Protein AF-A0A2M8B3V9-F1 (afdb_monomer_lite)

Radius of gyration: 17.98 Å; chains: 1; bounding box: 29×42×51 Å

Sequence (95 aa):
MSRRGPNNGGEKRDRILRAAVKIFSRKGFFGSKVSEIARAASVADGTIYLYFKNKDDLLISLFEEKMGEVVADVRRRVAVGGNALEKLRIFIENH

Secondary structure (DSSP, 8-state):
-----SSHHHHHHHHHHHHHHHHHHHHTTTT--HHHHHHHTTS-HHHHTTT-SSHHHHHHHHHHHHHHHHHHHHHHHHHH-SSHHHHHHHHHTT-

Structure (mmCIF, N/CA/C/O backbone):
data_AF-A0A2M8B3V9-F1
#
_entry.id   AF-A0A2M8B3V9-F1
#
loop_
_atom_site.group_PDB
_atom_site.id
_atom_site.type_symbol
_atom_site.label_atom_id
_atom_site.label_alt_id
_atom_site.label_comp_id
_atom_site.label_asym_id
_atom_site.label_entity_id
_atom_site.label_seq_id
_atom_site.pdbx_PDB_ins_code
_atom_site.Cartn_x
_atom_site.Cartn_y
_atom_site.Cartn_z
_atom_site.occupancy
_atom_site.B_iso_or_equiv
_atom_site.auth_seq_id
_atom_site.auth_comp_id
_atom_site.auth_asym_id
_atom_site.auth_atom_id
_atom_site.pdbx_PDB_model_num
ATOM 1 N N . MET A 1 1 ? 7.103 -30.394 22.170 1.00 40.31 1 MET A N 1
ATOM 2 C CA . MET A 1 1 ? 6.442 -30.185 20.861 1.00 40.31 1 MET A CA 1
ATOM 3 C C . MET A 1 1 ? 5.257 -29.246 21.059 1.00 40.31 1 MET A C 1
ATOM 5 O O . MET A 1 1 ? 4.281 -29.661 21.661 1.00 40.31 1 MET A O 1
ATOM 9 N N . SER A 1 2 ? 5.332 -27.995 20.597 1.00 37.78 2 SER A N 1
ATOM 10 C CA . SER A 1 2 ? 4.146 -27.150 20.390 1.00 37.78 2 SER A CA 1
ATOM 11 C C . SER A 1 2 ? 4.247 -26.547 18.995 1.00 37.78 2 SER A C 1
ATOM 13 O O . SER A 1 2 ? 5.272 -25.979 18.616 1.00 37.78 2 SER A O 1
ATOM 15 N N . ARG A 1 3 ? 3.222 -26.831 18.196 1.00 43.59 3 ARG A N 1
ATOM 16 C CA . ARG A 1 3 ? 3.159 -26.642 16.749 1.00 43.59 3 ARG A CA 1
ATOM 17 C C . ARG A 1 3 ? 3.075 -25.147 16.431 1.00 43.59 3 ARG A C 1
ATOM 19 O O . ARG A 1 3 ? 2.060 -24.517 16.709 1.00 43.59 3 ARG A O 1
ATOM 26 N N . ARG A 1 4 ? 4.118 -24.592 15.806 1.00 44.97 4 ARG A N 1
ATOM 27 C CA . ARG A 1 4 ? 4.031 -23.332 15.052 1.00 44.97 4 ARG A CA 1
ATOM 28 C C . ARG A 1 4 ? 2.987 -23.566 13.952 1.00 44.97 4 ARG A C 1
ATOM 30 O O . ARG A 1 4 ? 3.230 -24.360 13.048 1.00 44.97 4 ARG A O 1
ATOM 37 N N . GLY A 1 5 ? 1.799 -22.980 14.098 1.00 50.09 5 GLY A N 1
ATOM 38 C CA . GLY A 1 5 ? 0.763 -23.023 13.064 1.00 50.09 5 GLY A CA 1
ATOM 39 C C . GLY A 1 5 ? 1.276 -22.422 11.746 1.00 50.09 5 GLY A C 1
ATOM 40 O O . GLY A 1 5 ? 2.248 -21.660 11.777 1.00 50.09 5 GLY A O 1
ATOM 41 N N . PRO A 1 6 ? 0.656 -22.761 10.600 1.00 50.69 6 PRO A N 1
ATOM 42 C CA . PRO A 1 6 ? 1.063 -22.261 9.286 1.00 50.69 6 PRO A CA 1
ATOM 43 C C . PRO A 1 6 ? 1.048 -20.727 9.281 1.00 50.69 6 PRO A C 1
ATOM 45 O O . PRO A 1 6 ? 0.393 -20.132 10.130 1.00 50.69 6 PRO A O 1
ATOM 48 N N . ASN A 1 7 ? 1.808 -20.119 8.367 1.00 58.91 7 ASN A N 1
ATOM 49 C CA . ASN A 1 7 ? 2.183 -18.703 8.204 1.00 58.91 7 ASN A CA 1
ATOM 50 C C . ASN A 1 7 ? 1.064 -17.629 8.381 1.00 58.91 7 ASN A C 1
ATOM 52 O O . ASN A 1 7 ? 0.829 -16.788 7.518 1.00 58.91 7 ASN A O 1
ATOM 56 N N . ASN A 1 8 ? 0.407 -17.600 9.540 1.00 63.31 8 ASN A N 1
ATOM 57 C CA . ASN A 1 8 ? -0.758 -16.775 9.875 1.00 63.31 8 ASN A CA 1
ATOM 58 C C . ASN A 1 8 ? -0.418 -15.278 9.919 1.00 63.31 8 ASN A C 1
ATOM 60 O O . ASN A 1 8 ? -1.297 -14.421 9.823 1.00 63.31 8 ASN A O 1
ATOM 64 N N . GLY A 1 9 ? 0.866 -14.963 10.124 1.00 69.19 9 GLY A N 1
ATOM 65 C CA . GLY A 1 9 ? 1.374 -13.600 10.166 1.00 69.19 9 GLY A CA 1
ATOM 66 C C . GLY A 1 9 ? 1.284 -12.915 8.803 1.00 69.19 9 GLY A C 1
ATOM 67 O O . GLY A 1 9 ? 0.736 -11.817 8.721 1.00 69.19 9 GLY A O 1
ATOM 68 N N . GLY A 1 10 ? 1.767 -13.588 7.753 1.00 78.00 10 GLY A N 1
ATOM 69 C CA . GLY A 1 10 ? 1.736 -13.086 6.376 1.00 78.00 10 GLY A CA 1
ATOM 70 C C . GLY A 1 10 ? 0.314 -12.944 5.842 1.00 78.00 10 GLY A C 1
ATOM 71 O O . GLY A 1 10 ? -0.056 -11.885 5.351 1.00 78.00 10 GLY A O 1
ATOM 72 N N . GLU A 1 11 ? -0.540 -13.948 6.067 1.00 89.94 11 GLU A N 1
ATOM 73 C CA . GLU A 1 11 ? -1.933 -13.909 5.598 1.00 89.94 11 GLU A CA 1
ATOM 74 C C . GLU A 1 11 ? -2.722 -12.719 6.167 1.00 89.94 11 GLU A C 1
ATOM 76 O O . GLU A 1 11 ? -3.516 -12.085 5.466 1.00 89.94 11 GLU A O 1
ATOM 81 N N . LYS A 1 12 ? -2.500 -12.377 7.444 1.00 93.62 12 LYS A N 1
ATOM 82 C CA . LYS A 1 12 ? -3.123 -11.201 8.067 1.00 93.62 12 LYS A CA 1
ATOM 83 C C . LYS A 1 12 ? -2.593 -9.901 7.475 1.00 93.62 12 LYS A C 1
ATOM 85 O O . LYS A 1 12 ? -3.412 -9.039 7.159 1.00 93.62 12 LYS A O 1
ATOM 90 N N . ARG A 1 13 ? -1.274 -9.776 7.298 1.00 94.81 13 ARG A N 1
ATOM 91 C CA . ARG A 1 13 ? -0.651 -8.600 6.674 1.00 94.81 13 ARG A CA 1
ATOM 92 C C . ARG A 1 13 ? -1.245 -8.341 5.288 1.00 94.81 13 ARG A C 1
ATOM 94 O O . ARG A 1 13 ? -1.700 -7.232 5.020 1.00 94.81 13 ARG A O 1
ATOM 101 N N . ASP A 1 14 ? -1.367 -9.376 4.467 1.00 94.19 14 ASP A N 1
ATOM 102 C CA . ASP A 1 14 ? -1.895 -9.249 3.107 1.00 94.19 14 ASP A CA 1
ATOM 103 C C . ASP A 1 14 ? -3.379 -8.860 3.090 1.00 94.19 14 ASP A C 1
ATOM 105 O O . ASP A 1 14 ? -3.818 -8.056 2.264 1.00 94.19 14 ASP A O 1
ATOM 109 N N . ARG A 1 15 ? -4.187 -9.402 4.016 1.00 96.06 15 ARG A N 1
ATOM 110 C CA . ARG A 1 15 ? -5.593 -8.981 4.165 1.00 96.06 15 ARG A CA 1
ATOM 111 C C . ARG A 1 15 ? -5.704 -7.513 4.561 1.00 96.06 15 ARG A C 1
ATOM 113 O O . ARG A 1 15 ? -6.576 -6.823 4.034 1.00 96.06 15 ARG A O 1
ATOM 120 N N . ILE A 1 16 ? -4.829 -7.041 5.449 1.00 97.50 16 ILE A N 1
ATOM 121 C CA . ILE A 1 16 ? -4.778 -5.633 5.856 1.00 97.50 16 ILE A CA 1
ATOM 122 C C . ILE A 1 16 ? -4.437 -4.745 4.658 1.00 97.50 16 ILE A C 1
ATOM 124 O O . ILE A 1 16 ? -5.152 -3.777 4.410 1.00 97.50 16 ILE A O 1
ATOM 128 N N . LEU A 1 17 ? -3.422 -5.100 3.866 1.00 96.44 17 LEU A N 1
ATOM 129 C CA . LEU A 1 17 ? -3.040 -4.332 2.678 1.00 96.44 17 LEU A CA 1
ATOM 130 C C . LEU A 1 17 ? -4.156 -4.297 1.627 1.00 96.44 17 LEU A C 1
ATOM 132 O O . LEU A 1 17 ? -4.510 -3.226 1.139 1.00 96.44 17 LEU A O 1
ATOM 136 N N . ARG A 1 18 ? -4.803 -5.432 1.336 1.00 95.81 18 ARG A N 1
ATOM 137 C CA . ARG A 1 18 ? -5.961 -5.468 0.421 1.00 95.81 18 ARG A CA 1
ATOM 138 C C . ARG A 1 18 ? -7.121 -4.596 0.907 1.00 95.81 18 ARG A C 1
ATOM 140 O O . ARG A 1 18 ? -7.752 -3.901 0.108 1.00 95.81 18 ARG A O 1
ATOM 147 N N . ALA A 1 19 ? -7.408 -4.617 2.207 1.00 97.75 19 ALA A N 1
ATOM 148 C CA . ALA A 1 19 ? -8.422 -3.753 2.800 1.00 97.75 19 ALA A CA 1
ATOM 149 C C . ALA A 1 19 ? -8.032 -2.270 2.695 1.00 97.75 19 ALA A C 1
ATOM 151 O O . ALA A 1 19 ? -8.879 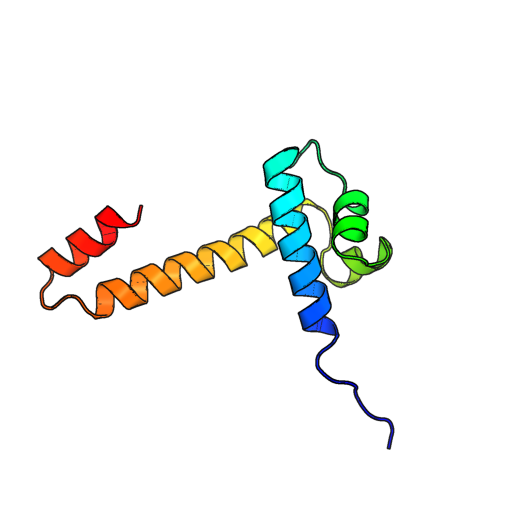-1.442 2.356 1.00 97.75 19 ALA A O 1
ATOM 152 N N . ALA A 1 20 ? -6.758 -1.945 2.922 1.00 97.62 20 ALA A N 1
ATOM 153 C CA . ALA A 1 20 ? -6.228 -0.594 2.806 1.00 97.62 20 ALA A CA 1
ATOM 154 C C . ALA A 1 20 ? -6.370 -0.050 1.378 1.00 97.62 20 ALA A C 1
ATOM 156 O O . ALA A 1 20 ? -6.909 1.045 1.231 1.00 97.62 20 ALA A O 1
ATOM 157 N N . VAL A 1 21 ? -6.035 -0.833 0.335 1.00 96.69 21 VAL A N 1
ATOM 158 C CA . VAL A 1 21 ? -6.297 -0.457 -1.075 1.00 96.69 21 VAL A CA 1
ATOM 159 C C . VAL A 1 21 ? -7.763 -0.055 -1.238 1.00 96.69 2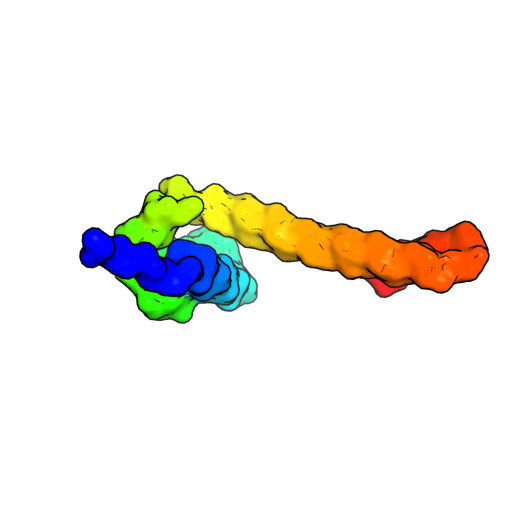1 VAL A C 1
ATOM 161 O O . VAL A 1 21 ? -8.071 1.060 -1.649 1.00 96.69 21 VAL A O 1
ATOM 164 N N . LYS A 1 22 ? -8.691 -0.943 -0.858 1.00 97.12 22 LYS A N 1
ATOM 165 C CA . LYS A 1 22 ? -10.130 -0.726 -1.062 1.00 97.12 22 LYS A CA 1
ATOM 166 C C . LYS A 1 22 ? -10.643 0.528 -0.352 1.00 97.12 22 LYS A C 1
ATOM 168 O O . LYS A 1 22 ? -11.493 1.233 -0.896 1.00 97.12 22 LYS A O 1
ATOM 173 N N . ILE A 1 23 ? -10.181 0.777 0.870 1.00 98.06 23 ILE A N 1
ATOM 174 C CA . ILE A 1 23 ? -10.617 1.923 1.668 1.00 98.06 23 ILE A CA 1
ATOM 175 C C . ILE A 1 23 ? -9.995 3.221 1.141 1.00 98.06 23 ILE A C 1
ATOM 177 O O . ILE A 1 23 ? -10.734 4.183 0.920 1.00 98.06 23 ILE A O 1
ATOM 181 N N . PHE A 1 24 ? -8.686 3.245 0.875 1.00 97.12 24 PHE A N 1
ATOM 182 C CA . PHE A 1 24 ? -8.003 4.422 0.337 1.00 97.12 24 PHE A CA 1
ATOM 183 C C . PHE A 1 24 ? -8.545 4.814 -1.039 1.00 97.12 24 PHE A C 1
ATOM 185 O O . PHE A 1 24 ? -8.830 5.988 -1.253 1.00 97.12 24 PHE A O 1
ATOM 192 N N . SER A 1 25 ? -8.802 3.857 -1.937 1.00 95.38 25 SER A N 1
ATOM 193 C CA . SER A 1 25 ? -9.384 4.148 -3.257 1.00 95.38 25 SER A CA 1
ATOM 194 C C . SER A 1 25 ? -10.804 4.719 -3.191 1.00 95.38 25 SER A C 1
ATOM 1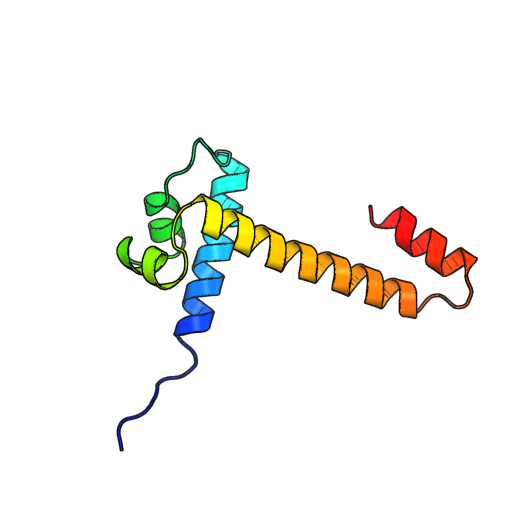96 O O . SER A 1 25 ? -11.225 5.404 -4.114 1.00 95.38 25 SER A O 1
ATOM 198 N N . ARG A 1 26 ? -11.566 4.442 -2.122 1.00 97.25 26 ARG A N 1
ATOM 199 C CA . ARG A 1 26 ? -12.952 4.926 -1.968 1.00 97.25 26 ARG A CA 1
ATOM 200 C C . ARG A 1 26 ? -13.061 6.249 -1.221 1.00 97.25 26 ARG A C 1
ATOM 202 O O . ARG A 1 26 ? -13.971 7.019 -1.499 1.00 97.25 26 ARG A O 1
ATOM 209 N N . LYS A 1 27 ? -12.202 6.473 -0.227 1.00 97.31 27 LYS A N 1
ATOM 210 C CA . LYS A 1 27 ? -12.313 7.603 0.714 1.00 97.31 27 LYS A CA 1
ATOM 211 C C . LYS A 1 27 ? -11.139 8.577 0.653 1.00 97.31 27 LYS A C 1
ATOM 213 O O . LYS A 1 27 ? -11.144 9.585 1.357 1.00 97.31 27 LYS A O 1
ATOM 218 N N . GLY A 1 28 ? -10.121 8.265 -0.142 1.00 96.06 28 GLY A N 1
ATOM 219 C CA . GLY A 1 28 ? -8.822 8.915 -0.060 1.00 96.06 28 GLY A CA 1
ATOM 220 C C . GLY A 1 28 ? -8.070 8.544 1.221 1.00 96.06 28 GLY A C 1
ATOM 221 O O . GLY A 1 28 ? -8.607 7.959 2.168 1.00 96.06 28 GLY A O 1
ATOM 222 N N . PHE A 1 29 ? -6.793 8.913 1.265 1.00 96.31 29 PHE A N 1
ATOM 223 C CA . PHE A 1 29 ? -5.943 8.658 2.423 1.00 96.31 29 PHE A CA 1
ATOM 224 C C . PHE A 1 29 ? -6.439 9.402 3.671 1.00 96.31 29 PHE A C 1
ATOM 226 O O . PHE A 1 29 ? -6.695 8.787 4.708 1.00 96.31 29 PHE A O 1
ATOM 233 N N . PHE A 1 30 ? -6.650 10.716 3.574 1.00 97.12 30 PHE A N 1
ATOM 234 C CA . PHE A 1 30 ? -7.056 11.540 4.717 1.00 97.12 30 PHE A CA 1
ATOM 235 C C . PHE A 1 30 ? -8.469 11.216 5.222 1.00 97.12 30 PHE A C 1
ATOM 237 O O . PHE A 1 30 ? -8.683 11.204 6.431 1.00 97.12 30 PHE A O 1
ATOM 244 N N . GLY A 1 31 ? -9.396 10.854 4.328 1.00 97.56 31 GLY A N 1
ATOM 245 C CA . GLY A 1 31 ? -10.780 10.504 4.670 1.00 97.56 31 GLY A CA 1
ATOM 246 C C . GLY A 1 31 ? -10.976 9.107 5.273 1.00 97.56 31 GLY A C 1
ATOM 247 O O . GLY A 1 31 ? -12.100 8.736 5.608 1.00 97.56 31 GLY A O 1
ATOM 248 N N . SER A 1 32 ? -9.906 8.322 5.415 1.00 97.50 32 SER A N 1
ATOM 249 C CA . SER A 1 32 ? -9.955 6.959 5.952 1.00 97.50 32 SER A CA 1
ATOM 250 C C . SER A 1 32 ? -9.390 6.844 7.368 1.00 97.50 32 SER A C 1
ATOM 252 O O . SER A 1 32 ? -8.476 7.581 7.768 1.00 97.50 32 SER A O 1
ATOM 254 N N . LYS A 1 33 ? -9.903 5.868 8.124 1.00 96.94 33 LYS A N 1
ATOM 255 C CA . LYS A 1 33 ? -9.410 5.513 9.462 1.00 96.94 33 LYS A CA 1
ATOM 256 C C . LYS A 1 33 ? -8.846 4.093 9.497 1.00 96.94 33 LYS A C 1
ATOM 258 O O . LYS A 1 33 ? -9.367 3.186 8.854 1.00 96.94 33 LYS A O 1
ATOM 263 N N . VAL A 1 34 ? -7.826 3.885 10.331 1.00 96.81 34 VAL A N 1
ATOM 264 C CA . VAL A 1 34 ? -7.195 2.569 10.543 1.00 96.81 34 VAL A CA 1
ATOM 265 C C . VAL A 1 34 ? -8.205 1.514 11.016 1.00 96.81 34 VAL A C 1
ATOM 267 O O . VAL A 1 34 ? -8.174 0.382 10.543 1.00 96.81 34 VAL A O 1
ATOM 270 N N . SER A 1 35 ? -9.161 1.887 11.868 1.00 97.50 35 SER A N 1
ATOM 271 C CA . SER A 1 35 ? -10.225 0.987 12.339 1.00 97.50 35 SER A CA 1
ATOM 272 C C . SER A 1 35 ? -11.160 0.507 11.220 1.00 97.50 35 SER A C 1
ATOM 274 O O . SER A 1 35 ? -11.654 -0.620 11.235 1.00 97.50 35 SER A O 1
ATOM 276 N N . GLU A 1 36 ? -11.381 1.323 10.186 1.00 98.06 36 GLU A N 1
ATOM 277 C CA . GLU A 1 36 ? -12.173 0.908 9.024 1.00 98.06 36 GLU A CA 1
ATOM 278 C C . GLU A 1 36 ? -11.446 -0.155 8.206 1.00 98.06 36 GLU A C 1
ATOM 280 O O . GLU A 1 36 ? -12.079 -1.098 7.727 1.00 98.06 36 GLU A O 1
ATOM 285 N N . ILE A 1 37 ? -10.124 -0.013 8.084 1.00 98.06 37 ILE A N 1
ATOM 286 C CA . ILE A 1 37 ? -9.249 -0.981 7.422 1.00 98.06 37 ILE A CA 1
ATOM 287 C C . ILE A 1 37 ? -9.218 -2.285 8.225 1.00 98.06 37 ILE A C 1
ATOM 289 O O . ILE A 1 37 ? -9.405 -3.351 7.644 1.00 98.06 37 ILE A O 1
ATOM 293 N N . ALA A 1 38 ? -9.069 -2.213 9.552 1.00 97.81 38 ALA A N 1
ATOM 294 C CA . ALA A 1 38 ? -9.091 -3.380 10.436 1.00 97.81 38 ALA A CA 1
ATOM 295 C C . ALA A 1 38 ? -10.393 -4.182 10.295 1.00 97.81 38 ALA A C 1
ATOM 297 O O . ALA A 1 38 ? -10.368 -5.387 10.029 1.00 97.81 38 ALA A O 1
ATOM 298 N N . ARG A 1 39 ? -11.539 -3.491 10.349 1.00 98.19 39 ARG A N 1
ATOM 299 C CA . ARG A 1 39 ? -12.858 -4.095 10.132 1.00 98.19 39 ARG A CA 1
ATOM 300 C C . ARG A 1 39 ? -12.982 -4.727 8.745 1.00 98.19 39 ARG A C 1
ATOM 302 O O . ARG A 1 39 ? -13.468 -5.849 8.631 1.00 98.19 39 ARG A O 1
ATOM 309 N N . ALA A 1 40 ? -12.528 -4.038 7.697 1.00 98.00 40 ALA A N 1
ATOM 310 C CA . ALA A 1 40 ? -12.555 -4.555 6.328 1.00 98.00 40 ALA A CA 1
ATOM 311 C C . ALA A 1 40 ? -11.622 -5.764 6.115 1.00 98.00 40 ALA A C 1
ATOM 313 O O . ALA A 1 40 ? -11.912 -6.609 5.272 1.00 98.00 40 ALA A O 1
ATOM 314 N N . ALA A 1 41 ? -10.539 -5.869 6.888 1.00 97.50 41 ALA A N 1
ATOM 315 C CA . ALA A 1 41 ? -9.624 -7.010 6.901 1.00 97.50 41 ALA A CA 1
ATOM 316 C C . ALA A 1 41 ? -10.056 -8.140 7.857 1.00 97.50 41 ALA A C 1
ATOM 318 O O . ALA A 1 41 ? -9.370 -9.163 7.941 1.00 97.50 41 ALA A O 1
ATOM 319 N N . SER A 1 42 ? -11.170 -7.961 8.578 1.00 97.06 42 SER A N 1
ATOM 320 C CA . SER A 1 42 ? -11.660 -8.880 9.614 1.00 97.06 42 SER A CA 1
ATOM 321 C C . SER A 1 42 ? -10.602 -9.181 10.684 1.00 97.06 42 SER A C 1
ATOM 323 O O . SER A 1 42 ? -10.353 -10.336 11.039 1.00 97.06 42 SER A O 1
ATOM 325 N N . VAL A 1 43 ? -9.953 -8.128 11.184 1.00 96.50 43 VAL A N 1
ATOM 326 C CA . VAL A 1 43 ? -9.001 -8.181 12.302 1.00 96.50 43 VAL A CA 1
ATOM 327 C C . VAL A 1 43 ? -9.376 -7.151 13.368 1.00 96.50 43 VAL A C 1
ATOM 329 O O . VAL A 1 43 ? -10.093 -6.195 13.088 1.00 96.50 43 VAL A O 1
ATOM 332 N N . ALA A 1 44 ? -8.889 -7.336 14.595 1.00 96.38 44 ALA A N 1
ATOM 333 C CA . ALA A 1 44 ? -9.038 -6.328 15.643 1.00 96.38 44 ALA A CA 1
ATOM 334 C C . ALA A 1 44 ? -8.161 -5.100 15.344 1.00 96.38 44 ALA A C 1
ATOM 336 O O . ALA A 1 44 ? -7.067 -5.256 14.804 1.00 96.38 44 ALA A O 1
ATOM 337 N N . ASP A 1 45 ? -8.579 -3.904 15.765 1.00 94.44 45 ASP A N 1
ATOM 338 C CA . ASP A 1 45 ? -7.851 -2.646 15.522 1.00 94.44 45 ASP A CA 1
ATOM 339 C C . ASP A 1 45 ? -6.383 -2.714 15.970 1.00 94.44 45 ASP A C 1
ATOM 341 O O . ASP A 1 45 ? -5.479 -2.358 15.215 1.00 94.44 45 ASP A O 1
ATOM 345 N N . GLY A 1 46 ? -6.129 -3.278 17.157 1.00 95.06 46 GLY A N 1
ATOM 346 C CA . GLY A 1 46 ? -4.776 -3.492 17.685 1.00 95.06 46 GLY A CA 1
ATOM 347 C C . GLY A 1 46 ? -3.898 -4.394 16.811 1.00 95.06 46 GLY A C 1
ATOM 348 O O . GLY A 1 46 ? -2.679 -4.268 16.832 1.00 95.06 46 GLY A O 1
ATOM 349 N N . THR A 1 47 ? -4.502 -5.269 15.996 1.00 95.19 47 THR A N 1
ATOM 350 C CA . THR A 1 47 ? -3.762 -6.154 15.085 1.00 95.19 47 THR A CA 1
ATOM 351 C C . THR A 1 47 ? -3.058 -5.361 13.992 1.00 95.19 47 THR A C 1
ATOM 353 O O . THR A 1 47 ? -1.973 -5.765 13.601 1.00 95.19 47 THR A O 1
ATOM 356 N N . ILE A 1 48 ? -3.613 -4.233 13.525 1.00 96.81 48 ILE A N 1
ATOM 357 C CA . ILE A 1 48 ? -2.941 -3.386 12.523 1.00 96.81 48 ILE A CA 1
ATOM 358 C C . ILE A 1 48 ? -1.579 -2.929 13.048 1.00 96.81 48 ILE A C 1
ATOM 360 O O . ILE A 1 48 ? -0.580 -3.038 12.341 1.00 96.81 48 ILE A O 1
ATOM 364 N N . TYR A 1 49 ? -1.539 -2.490 14.307 1.00 95.38 49 TYR A N 1
ATOM 365 C CA . TYR A 1 49 ? -0.344 -1.922 14.929 1.00 95.38 49 TYR A CA 1
ATOM 366 C C . TYR A 1 49 ? 0.759 -2.945 15.231 1.00 95.38 49 TYR A C 1
ATOM 368 O O . TYR A 1 49 ? 1.879 -2.562 15.551 1.00 95.38 49 TYR A O 1
ATOM 376 N N . LEU A 1 50 ? 0.474 -4.243 15.079 1.00 95.06 50 LEU A N 1
ATOM 377 C CA . LEU A 1 50 ? 1.499 -5.291 15.094 1.00 95.06 50 LEU A CA 1
ATOM 378 C C . LEU A 1 50 ? 2.302 -5.347 13.785 1.00 95.06 50 LEU A C 1
ATOM 380 O O . LEU A 1 50 ? 3.398 -5.902 13.776 1.00 95.06 50 LEU A O 1
ATOM 384 N N . TYR A 1 51 ? 1.754 -4.809 12.690 1.00 95.25 51 TYR A N 1
ATOM 385 C CA . TYR A 1 51 ? 2.365 -4.838 11.357 1.00 95.25 51 TYR A CA 1
ATOM 386 C C . TYR A 1 51 ? 2.770 -3.455 10.852 1.00 95.25 51 TYR A C 1
ATOM 388 O O . TYR A 1 51 ? 3.724 -3.363 10.089 1.00 95.25 51 TYR A O 1
ATOM 396 N N . PHE A 1 52 ? 2.048 -2.406 11.256 1.00 96.00 52 PHE A N 1
ATOM 397 C CA . PHE A 1 52 ? 2.229 -1.049 10.747 1.00 96.00 52 PHE A CA 1
ATOM 398 C C . PHE A 1 52 ? 2.216 -0.047 11.894 1.00 96.00 52 PHE A C 1
ATOM 400 O O . PHE A 1 52 ? 1.299 -0.040 12.714 1.00 96.00 52 PHE A O 1
ATOM 407 N N . LYS A 1 53 ? 3.209 0.837 11.947 1.00 95.75 53 LYS A N 1
ATOM 408 C CA . LYS A 1 53 ? 3.368 1.799 13.049 1.00 95.75 53 LYS A CA 1
ATOM 409 C C . LYS A 1 53 ? 2.230 2.816 13.098 1.00 95.75 53 LYS A C 1
ATOM 411 O O . LYS A 1 53 ? 1.818 3.239 14.175 1.00 95.75 53 LYS A O 1
ATOM 416 N N . ASN A 1 54 ? 1.746 3.236 11.934 1.00 95.44 54 ASN A N 1
ATOM 417 C CA . ASN A 1 54 ? 0.687 4.227 11.775 1.00 95.44 54 ASN A CA 1
ATOM 418 C C . ASN A 1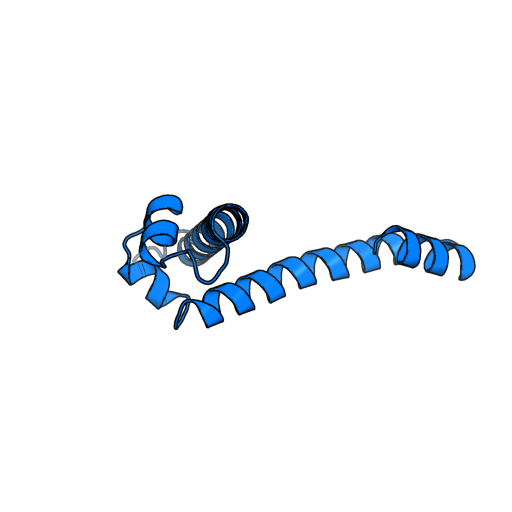 54 ? 0.069 4.133 10.363 1.00 95.44 54 ASN A C 1
ATOM 420 O O . ASN A 1 54 ? 0.387 3.231 9.585 1.00 95.44 54 ASN A O 1
ATOM 424 N N . LYS A 1 55 ? -0.853 5.050 10.037 1.00 95.69 55 LYS A N 1
ATOM 425 C CA . LYS A 1 55 ? -1.554 5.056 8.743 1.00 95.69 55 LYS A CA 1
ATOM 426 C C . LYS A 1 55 ? -0.619 5.385 7.569 1.00 95.69 55 LYS A C 1
ATOM 428 O O . LYS A 1 55 ? -0.817 4.830 6.493 1.00 95.69 55 LYS A O 1
ATOM 433 N N . ASP A 1 56 ? 0.380 6.244 7.776 1.00 97.62 56 ASP A N 1
ATOM 434 C CA . ASP A 1 56 ? 1.382 6.586 6.758 1.00 97.62 56 ASP A CA 1
ATOM 435 C C . ASP A 1 56 ? 2.284 5.386 6.443 1.00 97.62 56 ASP A C 1
ATOM 437 O O . ASP A 1 56 ? 2.467 5.046 5.282 1.00 97.62 56 ASP A O 1
ATOM 441 N N . ASP A 1 57 ? 2.762 4.676 7.466 1.00 97.44 57 ASP A N 1
ATOM 442 C CA . ASP A 1 57 ? 3.571 3.455 7.341 1.00 97.44 57 ASP A CA 1
ATOM 443 C C . ASP A 1 57 ? 2.820 2.339 6.596 1.00 97.44 57 ASP A C 1
ATOM 445 O O . ASP A 1 57 ? 3.382 1.649 5.744 1.00 97.44 57 ASP A O 1
ATOM 449 N N . LEU A 1 58 ? 1.510 2.217 6.844 1.00 96.62 58 LEU A N 1
ATOM 450 C CA . LEU A 1 58 ? 0.630 1.336 6.077 1.00 96.62 58 LEU A CA 1
ATOM 451 C C . LEU A 1 58 ? 0.543 1.751 4.600 1.00 96.62 58 LEU A C 1
ATOM 453 O O . LEU A 1 58 ? 0.586 0.888 3.725 1.00 96.62 58 LEU A O 1
ATOM 457 N N . LEU A 1 59 ? 0.412 3.049 4.311 1.00 96.56 59 LEU A N 1
ATOM 458 C CA . LEU A 1 59 ? 0.370 3.554 2.937 1.00 96.56 59 LEU A CA 1
ATOM 459 C C . LEU A 1 59 ? 1.703 3.325 2.213 1.00 96.56 59 LEU A C 1
ATOM 461 O O . LEU A 1 59 ? 1.694 2.869 1.073 1.00 96.56 59 LEU A O 1
ATOM 465 N N . ILE A 1 60 ? 2.827 3.607 2.871 1.00 96.56 60 ILE A N 1
ATOM 466 C CA . ILE A 1 60 ? 4.174 3.400 2.326 1.00 96.56 60 ILE A CA 1
ATOM 467 C C . ILE A 1 60 ? 4.382 1.918 2.017 1.00 96.56 60 ILE A C 1
ATOM 469 O O . ILE A 1 60 ? 4.683 1.578 0.878 1.00 96.56 60 ILE A O 1
ATOM 473 N N . SER A 1 61 ? 4.106 1.033 2.980 1.00 94.69 61 SER A N 1
ATOM 474 C CA . SER A 1 61 ? 4.221 -0.421 2.792 1.00 94.69 61 SER A CA 1
ATOM 475 C C . SER A 1 61 ? 3.370 -0.927 1.624 1.00 94.69 61 SER A C 1
ATOM 477 O O . SER A 1 61 ? 3.784 -1.800 0.863 1.00 94.69 61 SER A O 1
ATOM 479 N N . LEU A 1 62 ? 2.162 -0.378 1.478 1.00 94.06 62 LEU A N 1
ATOM 480 C CA . LEU A 1 62 ? 1.256 -0.694 0.380 1.00 94.06 62 LEU A CA 1
ATOM 481 C C . LEU A 1 62 ? 1.809 -0.233 -0.972 1.00 94.06 62 LEU A C 1
ATOM 483 O O . LEU A 1 62 ? 1.739 -0.985 -1.945 1.00 94.06 62 LEU A O 1
ATOM 487 N N . PHE A 1 63 ? 2.363 0.978 -1.034 1.00 93.19 63 PHE A N 1
ATOM 488 C CA . PHE A 1 63 ? 3.004 1.499 -2.238 1.00 93.19 63 PHE A CA 1
ATOM 489 C C . PHE A 1 63 ? 4.243 0.693 -2.619 1.00 93.19 63 PHE A C 1
ATOM 491 O O . PHE A 1 63 ? 4.376 0.336 -3.783 1.00 93.19 63 PHE A O 1
ATOM 498 N N . GLU A 1 64 ? 5.121 0.372 -1.671 1.00 93.69 64 GLU A N 1
ATOM 499 C CA . GLU A 1 64 ? 6.330 -0.420 -1.923 1.00 93.69 64 GLU A CA 1
ATOM 500 C C . GLU A 1 64 ? 5.994 -1.797 -2.502 1.00 93.69 64 GLU A C 1
ATOM 502 O O . GLU A 1 64 ? 6.591 -2.217 -3.494 1.00 93.69 64 GLU A O 1
ATOM 507 N N . GLU A 1 65 ? 4.990 -2.474 -1.941 1.00 90.75 65 GLU A N 1
ATOM 508 C CA . GLU A 1 65 ? 4.552 -3.783 -2.424 1.00 90.75 65 GLU A CA 1
ATOM 509 C C . GLU A 1 65 ? 3.974 -3.695 -3.843 1.00 90.75 65 GLU A C 1
ATOM 511 O O . GLU A 1 65 ? 4.384 -4.438 -4.738 1.00 90.75 65 GLU A O 1
ATOM 516 N N . LYS A 1 66 ? 3.073 -2.736 -4.089 1.00 89.25 66 LYS A N 1
ATOM 517 C CA . LYS A 1 66 ? 2.427 -2.585 -5.400 1.00 89.25 66 LYS A CA 1
ATOM 518 C C . LYS A 1 66 ? 3.380 -2.084 -6.477 1.00 89.25 66 LYS A C 1
ATOM 520 O O . LYS A 1 66 ? 3.351 -2.590 -7.596 1.00 89.25 66 LYS A O 1
ATOM 525 N N . MET A 1 67 ? 4.264 -1.148 -6.150 1.00 91.00 67 MET A N 1
ATOM 526 C CA . MET A 1 67 ? 5.298 -0.696 -7.079 1.00 91.00 67 MET A CA 1
ATOM 527 C C . MET A 1 67 ? 6.307 -1.801 -7.375 1.00 91.00 67 MET A C 1
ATOM 529 O O . MET A 1 67 ? 6.732 -1.936 -8.520 1.00 91.00 67 MET A O 1
ATOM 533 N N . GLY A 1 68 ? 6.646 -2.634 -6.387 1.00 92.56 68 GLY A N 1
ATOM 534 C CA . GLY A 1 68 ? 7.467 -3.823 -6.598 1.00 92.56 68 GLY A CA 1
ATOM 535 C C . GLY A 1 68 ? 6.846 -4.788 -7.613 1.00 92.56 68 GLY A C 1
ATOM 536 O O . GLY A 1 68 ? 7.538 -5.240 -8.526 1.00 92.56 68 GLY A O 1
ATOM 537 N N . GLU A 1 69 ? 5.539 -5.051 -7.508 1.00 91.19 69 GLU A N 1
ATOM 538 C CA . GLU A 1 69 ? 4.792 -5.874 -8.471 1.00 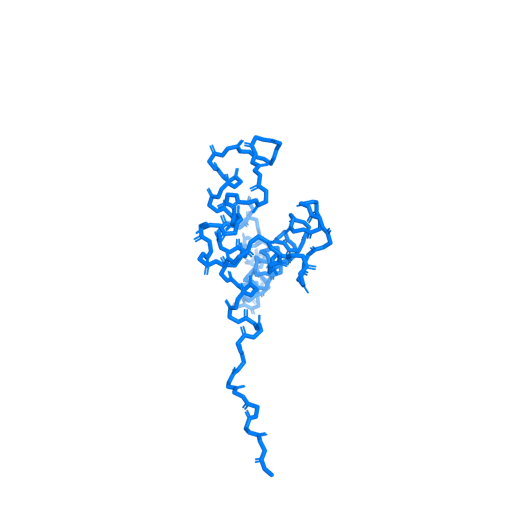91.19 69 GLU A CA 1
ATOM 539 C C . GLU A 1 69 ? 4.826 -5.284 -9.891 1.00 91.19 69 GLU A C 1
ATOM 541 O O . GLU A 1 69 ? 5.132 -6.007 -10.843 1.00 91.19 69 GLU A O 1
ATOM 546 N N . VAL A 1 70 ? 4.572 -3.978 -10.032 1.00 89.94 70 VAL A N 1
ATOM 547 C CA . VAL A 1 70 ? 4.598 -3.270 -11.326 1.00 89.94 70 VAL A CA 1
ATOM 548 C C . VAL A 1 70 ? 5.990 -3.324 -11.953 1.00 89.94 70 VAL A C 1
ATOM 550 O O . VAL A 1 70 ? 6.139 -3.720 -13.108 1.00 89.94 70 VAL A O 1
ATOM 553 N N . VAL A 1 71 ? 7.034 -2.992 -11.190 1.00 91.69 71 VAL A N 1
ATOM 554 C CA . VAL A 1 71 ? 8.422 -3.028 -11.674 1.00 91.69 71 VAL A CA 1
ATOM 555 C C . VAL A 1 71 ? 8.817 -4.444 -12.087 1.00 91.69 71 VAL A C 1
ATOM 557 O O . VAL A 1 71 ? 9.470 -4.626 -13.117 1.00 91.69 71 VAL A O 1
ATOM 560 N N . ALA A 1 72 ? 8.424 -5.456 -11.312 1.00 92.69 72 ALA A N 1
ATOM 561 C CA . ALA A 1 72 ? 8.684 -6.847 -11.655 1.00 92.69 72 ALA A CA 1
ATOM 562 C C . ALA A 1 72 ? 7.977 -7.253 -12.957 1.00 92.69 72 ALA A C 1
ATOM 564 O O . ALA A 1 72 ? 8.574 -7.957 -13.771 1.00 92.69 72 ALA A O 1
ATOM 565 N N . ASP A 1 73 ? 6.743 -6.797 -13.181 1.00 91.25 73 ASP A N 1
ATOM 566 C CA . ASP A 1 73 ? 6.007 -7.073 -14.414 1.00 91.25 73 ASP A CA 1
ATOM 567 C C . ASP A 1 73 ? 6.637 -6.423 -15.644 1.00 91.25 73 ASP A C 1
ATOM 569 O O . ASP A 1 73 ? 6.939 -7.111 -16.623 1.00 91.25 73 ASP A O 1
ATOM 573 N N . VAL A 1 74 ? 6.943 -5.128 -15.558 1.00 90.38 74 VAL A N 1
ATOM 574 C CA . VAL A 1 74 ? 7.629 -4.400 -16.630 1.00 90.38 74 VAL A CA 1
ATOM 575 C C . VAL A 1 74 ? 8.960 -5.075 -16.961 1.00 90.38 74 VAL A C 1
ATOM 577 O O . VAL A 1 74 ? 9.246 -5.329 -18.131 1.00 90.38 74 VAL A O 1
ATOM 580 N N . ARG A 1 75 ? 9.750 -5.457 -15.947 1.00 90.88 75 ARG A N 1
ATOM 581 C CA . ARG A 1 75 ? 11.009 -6.196 -16.147 1.00 90.88 75 ARG A CA 1
ATOM 582 C C . ARG A 1 75 ? 10.799 -7.519 -16.876 1.00 90.88 75 ARG A C 1
ATOM 584 O O . ARG A 1 75 ? 11.547 -7.806 -17.809 1.00 90.88 75 ARG A O 1
ATOM 591 N N . ARG A 1 76 ? 9.795 -8.314 -16.483 1.00 91.38 76 ARG A N 1
ATOM 592 C CA . ARG A 1 76 ? 9.478 -9.584 -17.156 1.00 91.38 76 ARG A CA 1
ATOM 593 C C . ARG A 1 76 ? 9.137 -9.361 -18.623 1.00 91.38 76 ARG A C 1
ATOM 595 O O . ARG A 1 76 ? 9.670 -10.064 -19.470 1.00 91.38 76 ARG A O 1
ATOM 602 N N . ARG A 1 77 ? 8.300 -8.373 -18.936 1.00 89.00 77 ARG A N 1
ATOM 603 C CA . ARG A 1 77 ? 7.865 -8.097 -20.314 1.00 89.00 77 ARG A CA 1
ATOM 604 C C . ARG A 1 77 ? 9.003 -7.575 -21.182 1.00 89.00 77 ARG A C 1
ATOM 606 O O . ARG A 1 77 ? 9.183 -8.043 -22.301 1.00 89.00 77 ARG A O 1
ATOM 613 N N . VAL A 1 78 ? 9.821 -6.671 -20.647 1.00 90.50 78 VAL A N 1
ATOM 614 C CA . VAL A 1 78 ? 11.019 -6.161 -21.330 1.00 90.50 78 VAL A CA 1
ATOM 615 C C . VAL A 1 78 ? 12.034 -7.280 -21.597 1.00 90.50 78 VAL A C 1
ATOM 617 O O . VAL A 1 78 ? 12.702 -7.265 -22.627 1.00 90.50 78 VAL A O 1
ATOM 620 N N . ALA A 1 79 ? 12.151 -8.283 -20.723 1.00 89.81 79 ALA A N 1
ATOM 621 C CA . ALA A 1 79 ? 13.079 -9.395 -20.935 1.00 89.81 79 ALA A CA 1
ATOM 622 C C . ALA A 1 79 ? 12.748 -10.253 -22.174 1.00 89.81 79 ALA A C 1
ATOM 624 O O . ALA A 1 79 ? 13.656 -10.871 -22.723 1.00 89.81 79 ALA A O 1
ATOM 625 N N . VAL A 1 80 ? 11.489 -10.257 -22.632 1.00 87.50 80 VAL A N 1
ATOM 626 C CA . VAL A 1 80 ? 11.020 -11.053 -23.785 1.00 87.50 80 VAL A CA 1
ATOM 627 C C . VAL A 1 80 ? 11.198 -10.317 -25.125 1.00 87.50 80 VAL A C 1
ATOM 629 O O . VAL A 1 80 ? 11.129 -10.944 -26.176 1.00 87.50 80 VAL A O 1
ATOM 632 N N . GLY A 1 81 ? 11.467 -9.005 -25.119 1.00 83.88 81 GLY A N 1
ATOM 633 C CA . GLY A 1 81 ? 11.717 -8.243 -26.351 1.00 83.88 81 GLY A CA 1
ATOM 634 C C . GLY A 1 81 ? 12.992 -8.706 -27.067 1.00 83.88 81 GLY A C 1
ATOM 635 O O . GLY A 1 81 ? 14.052 -8.808 -26.441 1.00 83.88 81 GLY A O 1
ATOM 636 N N . GLY A 1 82 ? 12.907 -8.960 -28.373 1.00 82.50 82 GLY A N 1
ATOM 637 C CA . GLY A 1 82 ? 14.001 -9.500 -29.182 1.00 82.50 82 GLY A CA 1
ATOM 638 C C . GLY A 1 82 ? 15.085 -8.474 -29.516 1.00 82.50 82 GLY A C 1
ATOM 639 O O . GLY A 1 82 ? 16.250 -8.833 -29.672 1.00 82.50 82 GLY A O 1
ATOM 640 N N . ASN A 1 83 ? 14.735 -7.185 -29.572 1.00 90.81 83 ASN A N 1
ATOM 641 C CA . ASN A 1 83 ? 15.676 -6.087 -29.819 1.00 90.81 83 ASN A CA 1
ATOM 642 C C . ASN A 1 83 ? 15.427 -4.874 -28.899 1.00 90.81 83 ASN A C 1
ATOM 644 O O . ASN A 1 83 ? 14.429 -4.795 -28.182 1.00 90.81 83 ASN A O 1
ATOM 648 N N . ALA A 1 84 ? 16.358 -3.915 -28.896 1.00 89.31 84 ALA A N 1
ATOM 649 C CA 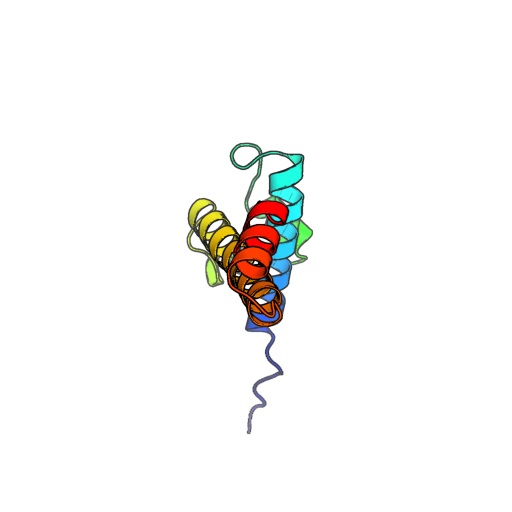. ALA A 1 84 ? 16.297 -2.743 -28.020 1.00 89.31 84 ALA A CA 1
ATOM 650 C C . ALA A 1 84 ? 15.061 -1.854 -28.263 1.00 89.31 84 ALA A C 1
ATOM 652 O O . ALA A 1 84 ? 14.512 -1.303 -27.309 1.00 89.31 84 ALA A O 1
ATOM 653 N N . LEU A 1 85 ? 14.596 -1.740 -29.511 1.00 92.25 85 LEU A N 1
ATOM 654 C CA . LEU A 1 85 ? 13.431 -0.926 -29.858 1.00 92.25 85 LEU A CA 1
ATOM 655 C C . LEU A 1 85 ? 12.134 -1.546 -29.317 1.00 92.25 85 LEU A C 1
ATOM 657 O O . LEU A 1 85 ? 11.311 -0.839 -28.743 1.00 92.25 85 LEU A O 1
ATOM 661 N N . GLU A 1 86 ? 11.981 -2.867 -29.423 1.00 90.25 86 GLU A N 1
ATOM 662 C CA . GLU A 1 86 ? 10.858 -3.602 -28.826 1.00 90.25 86 GLU A CA 1
ATOM 663 C C . GLU A 1 86 ? 10.833 -3.460 -27.305 1.00 90.25 86 GLU A C 1
ATOM 665 O O . GLU A 1 86 ? 9.778 -3.230 -26.719 1.00 90.25 86 GLU A O 1
ATOM 670 N N . LYS A 1 87 ? 12.000 -3.524 -26.658 1.00 89.94 87 LYS A N 1
ATOM 671 C CA . LYS A 1 87 ? 12.125 -3.314 -25.210 1.00 89.94 87 LYS A CA 1
ATOM 672 C C . LYS A 1 87 ? 11.686 -1.913 -24.786 1.00 89.94 87 LYS A C 1
ATOM 674 O O . LYS A 1 87 ? 10.950 -1.781 -23.810 1.00 89.94 87 LYS A O 1
ATOM 679 N N . LEU A 1 88 ? 12.097 -0.882 -25.528 1.00 90.31 88 LEU A N 1
ATOM 680 C CA . LEU A 1 88 ? 11.669 0.499 -25.289 1.00 90.31 88 LEU A CA 1
ATOM 681 C C . LEU A 1 88 ? 10.165 0.671 -25.517 1.00 90.31 88 LEU A C 1
ATOM 683 O O . LEU A 1 88 ? 9.494 1.293 -24.698 1.00 90.31 88 LEU A O 1
ATOM 687 N N . ARG A 1 89 ? 9.620 0.068 -26.579 1.00 90.75 89 ARG A N 1
ATOM 688 C CA . ARG A 1 89 ? 8.182 0.087 -26.859 1.00 90.75 89 ARG A CA 1
ATOM 689 C C . ARG A 1 89 ? 7.380 -0.550 -25.723 1.00 90.75 89 ARG A C 1
ATOM 691 O O . ARG A 1 89 ? 6.454 0.073 -25.217 1.00 90.75 89 ARG A O 1
ATOM 698 N N . ILE A 1 90 ? 7.780 -1.744 -25.280 1.00 88.12 90 ILE A N 1
ATOM 699 C CA . ILE A 1 90 ? 7.148 -2.443 -24.155 1.00 88.12 90 ILE A CA 1
ATOM 700 C C . ILE A 1 90 ? 7.208 -1.587 -22.888 1.00 88.12 90 ILE A C 1
ATOM 702 O O . ILE A 1 90 ? 6.245 -1.550 -22.136 1.00 88.12 90 ILE A O 1
ATOM 706 N N . PHE A 1 91 ? 8.308 -0.886 -22.624 1.00 87.12 91 PHE A N 1
ATOM 707 C CA . PHE A 1 91 ? 8.399 -0.018 -21.450 1.00 87.12 91 PHE A CA 1
ATOM 708 C C . PHE A 1 91 ? 7.425 1.174 -21.517 1.00 87.12 91 PHE A C 1
ATOM 710 O O . PHE A 1 91 ? 6.741 1.455 -20.531 1.00 87.12 91 PHE A O 1
ATOM 717 N N . ILE A 1 92 ? 7.338 1.839 -22.675 1.00 88.88 92 ILE A N 1
ATOM 718 C CA . ILE A 1 92 ? 6.478 3.015 -22.897 1.00 88.88 92 ILE A CA 1
ATOM 719 C C . ILE A 1 92 ? 4.989 2.646 -22.836 1.00 88.88 92 ILE A C 1
ATOM 721 O O . ILE A 1 92 ? 4.211 3.390 -22.257 1.00 88.88 92 ILE A O 1
ATOM 725 N N . GLU A 1 93 ? 4.584 1.493 -23.374 1.00 85.88 93 GLU A N 1
ATOM 726 C CA . GLU A 1 93 ? 3.179 1.042 -23.375 1.00 85.88 93 GLU A CA 1
ATOM 727 C C . GLU A 1 93 ? 2.658 0.594 -21.990 1.00 85.88 93 GLU A C 1
ATOM 729 O O . GLU A 1 93 ? 1.496 0.212 -21.870 1.00 85.88 93 GLU A O 1
ATOM 734 N N . ASN A 1 94 ? 3.503 0.597 -20.953 1.00 72.75 94 ASN A N 1
ATOM 735 C CA . ASN A 1 94 ? 3.167 0.147 -19.593 1.00 72.75 94 ASN A CA 1
ATOM 736 C C . ASN A 1 94 ? 3.275 1.233 -18.517 1.00 72.75 94 ASN A C 1
ATOM 738 O O . ASN A 1 94 ? 3.279 0.906 -17.328 1.00 72.75 94 ASN A O 1
ATOM 742 N N . HIS A 1 95 ? 3.376 2.492 -18.938 1.00 57.25 95 HIS A N 1
ATOM 743 C CA . HIS A 1 95 ? 3.266 3.687 -18.100 1.00 57.25 95 HIS A CA 1
ATOM 744 C C . HIS A 1 95 ? 1.988 4.447 -18.457 1.00 57.25 95 HIS A C 1
ATOM 746 O O . HIS A 1 95 ? 1.438 5.097 -17.541 1.00 57.25 95 HIS A O 1
#

pLDDT: mean 89.09, std 13.94, range [37.78, 98.19]

Foldseek 3Di:
DDDPPPPPVVLLLVLLLVLLVVQCVVQNLVRDDLCSSCVSSVHHSVSVCVPAVDSVRSVVVSCVVVVVVLVVVLVVCLVPDPDPVSSVVSNVVSD